Protein AF-A0A3C1YA16-F1 (afdb_monomer_lite)

Secondary structure (DSSP, 8-state):
--HHHHHHHHHHHT-SEEEEETTEEEEE--STTHHHHHHHHH-GGGTTT-EEEES---HHHHHHHHHTT--EE-

Foldseek 3Di:
DDLVVQQVCCVVVVAFKWKADPPDIDTHHDPDCVVLVCCVVPPLSSLAQIEMEGPDDDPVNVVSSVSSNHPYYD

Sequence (74 aa):
MEKSEAIVWLRRLGCSCVILGGNRLSIYRRRGVRDLLALLDDNPGRLNGAFVADKVVGKGAAAIMIAGGVCGVY

Structure (mmCIF, N/CA/C/O backbone):
data_AF-A0A3C1YA16-F1
#
_entry.id   AF-A0A3C1YA16-F1
#
loop_
_atom_site.group_PDB
_atom_site.id
_atom_site.type_symbol
_atom_site.label_atom_id
_atom_site.label_alt_id
_atom_site.label_comp_id
_atom_site.label_asym_id
_atom_site.label_entity_id
_atom_site.label_seq_id
_atom_site.pdbx_PDB_ins_code
_atom_site.Cartn_x
_atom_site.Cartn_y
_atom_site.Cartn_z
_atom_site.occupancy
_atom_site.B_iso_or_equiv
_atom_site.auth_seq_id
_atom_site.auth_comp_id
_atom_site.auth_asym_id
_atom_site.auth_atom_id
_atom_site.pdbx_PDB_model_num
ATOM 1 N N . MET A 1 1 ? -6.337 -2.949 14.768 1.00 78.00 1 MET A N 1
ATOM 2 C CA . MET A 1 1 ? -5.159 -2.060 14.648 1.00 78.00 1 MET A CA 1
ATOM 3 C C . MET A 1 1 ? -5.583 -0.722 14.068 1.00 78.00 1 MET A C 1
ATOM 5 O O . MET A 1 1 ? -6.494 -0.693 13.245 1.00 78.00 1 MET A O 1
ATOM 9 N N . GLU A 1 2 ? -4.966 0.371 14.511 1.00 90.56 2 GLU A N 1
ATOM 10 C CA . GLU A 1 2 ? -5.305 1.728 14.067 1.00 90.56 2 GLU A CA 1
ATOM 11 C C . GLU A 1 2 ? -4.417 2.198 12.907 1.00 90.56 2 GLU A C 1
ATOM 13 O O . GLU A 1 2 ? -3.260 1.800 12.785 1.00 90.56 2 GLU A O 1
ATOM 18 N N . LYS A 1 3 ? -4.934 3.110 12.071 1.00 93.44 3 LYS A N 1
ATOM 19 C CA . LYS A 1 3 ? -4.184 3.715 10.950 1.00 93.44 3 LYS A CA 1
ATOM 20 C C . LYS A 1 3 ? -2.904 4.429 11.411 1.00 93.44 3 LYS A C 1
ATOM 22 O O . LYS A 1 3 ? -1.898 4.412 10.704 1.00 93.44 3 LYS A O 1
ATOM 27 N N . SER A 1 4 ? -2.933 5.011 12.610 1.00 94.38 4 SER A N 1
ATOM 28 C CA . SER A 1 4 ? -1.799 5.661 13.280 1.00 94.38 4 SER A CA 1
ATOM 29 C C . SER A 1 4 ? -0.588 4.729 13.420 1.00 94.38 4 SER A C 1
ATOM 31 O O . SER A 1 4 ? 0.552 5.160 13.249 1.00 94.38 4 SER A O 1
ATOM 33 N N . GLU A 1 5 ? -0.821 3.436 13.644 1.00 94.00 5 GLU A N 1
ATOM 34 C CA . GLU A 1 5 ? 0.233 2.443 13.834 1.00 94.00 5 GLU A CA 1
ATOM 35 C C . GLU A 1 5 ? 1.072 2.246 12.562 1.00 94.00 5 GLU A C 1
ATOM 37 O O . GLU A 1 5 ? 2.302 2.202 12.625 1.00 94.00 5 GLU A O 1
ATOM 42 N N . ALA A 1 6 ? 0.433 2.218 11.387 1.00 96.00 6 ALA A N 1
ATOM 43 C CA . ALA A 1 6 ? 1.135 2.107 10.106 1.00 96.00 6 ALA A CA 1
ATOM 44 C C . ALA A 1 6 ? 2.095 3.286 9.871 1.00 96.00 6 ALA A C 1
ATOM 46 O O . ALA A 1 6 ? 3.214 3.092 9.394 1.00 96.00 6 ALA A O 1
ATOM 47 N N . ILE A 1 7 ? 1.694 4.495 10.277 1.00 96.38 7 ILE A N 1
ATOM 48 C CA . ILE A 1 7 ? 2.508 5.713 10.174 1.00 96.38 7 ILE A CA 1
ATOM 49 C C . ILE A 1 7 ? 3.716 5.640 11.115 1.00 96.38 7 ILE A C 1
ATOM 51 O O . ILE A 1 7 ? 4.837 5.979 10.724 1.00 96.38 7 ILE A O 1
ATOM 55 N N . VAL A 1 8 ? 3.505 5.172 12.350 1.00 96.75 8 VAL A N 1
ATOM 56 C CA . VAL A 1 8 ? 4.587 4.971 13.324 1.00 96.75 8 VAL A CA 1
ATOM 57 C C . VAL A 1 8 ? 5.610 3.977 12.780 1.00 96.75 8 VAL A C 1
ATOM 59 O O . VAL A 1 8 ? 6.807 4.265 12.805 1.00 96.75 8 VAL A O 1
ATOM 62 N N . TRP A 1 9 ? 5.164 2.844 12.233 1.00 96.62 9 TRP A N 1
ATOM 63 C CA . TRP A 1 9 ? 6.060 1.843 11.651 1.00 96.62 9 TRP A CA 1
ATOM 64 C C . TRP A 1 9 ? 6.815 2.362 10.427 1.00 96.62 9 TRP A C 1
ATOM 66 O O . TRP A 1 9 ? 8.018 2.109 10.324 1.00 96.62 9 TRP A O 1
ATOM 76 N N . LEU A 1 10 ? 6.159 3.130 9.550 1.00 96.31 10 LEU A N 1
ATOM 77 C CA . LEU A 1 10 ? 6.800 3.760 8.392 1.00 96.31 10 LEU A CA 1
ATOM 78 C C . LEU A 1 10 ? 7.983 4.637 8.831 1.00 96.31 10 LEU A C 1
ATOM 80 O O . LEU A 1 10 ? 9.098 4.496 8.325 1.00 96.31 10 LEU A O 1
ATOM 84 N N . ARG A 1 11 ? 7.752 5.505 9.824 1.00 94.75 11 ARG A N 1
ATOM 85 C CA . ARG A 1 11 ? 8.762 6.437 10.348 1.00 94.75 11 ARG A CA 1
ATOM 86 C C . ARG A 1 11 ? 9.862 5.722 11.127 1.00 94.75 11 ARG A C 1
ATOM 88 O O . ARG A 1 11 ? 11.036 5.989 10.894 1.00 94.75 11 ARG A O 1
ATOM 95 N N . ARG A 1 12 ? 9.495 4.795 12.017 1.00 96.50 12 ARG A N 1
ATOM 96 C CA . ARG A 1 12 ? 10.437 4.067 12.882 1.00 96.50 12 ARG A CA 1
ATOM 97 C C . ARG A 1 12 ? 11.396 3.187 12.087 1.00 96.50 12 ARG A C 1
ATOM 99 O O . ARG A 1 12 ? 12.558 3.071 12.456 1.00 96.50 12 ARG A O 1
ATOM 106 N N . LEU A 1 13 ? 10.911 2.545 11.025 1.00 93.81 13 LEU A N 1
ATOM 107 C CA . LEU A 1 13 ? 11.711 1.612 10.228 1.00 93.81 13 LEU A CA 1
ATOM 108 C C . LEU A 1 13 ? 12.402 2.256 9.026 1.00 93.81 13 LEU A C 1
ATOM 110 O O . LEU A 1 13 ? 13.185 1.571 8.364 1.00 93.81 13 LEU A O 1
ATOM 114 N N . GLY A 1 14 ? 12.081 3.515 8.703 1.00 91.31 14 GLY A N 1
ATOM 115 C CA . GLY A 1 14 ? 12.596 4.197 7.515 1.00 91.31 14 GLY A CA 1
ATOM 116 C C . GL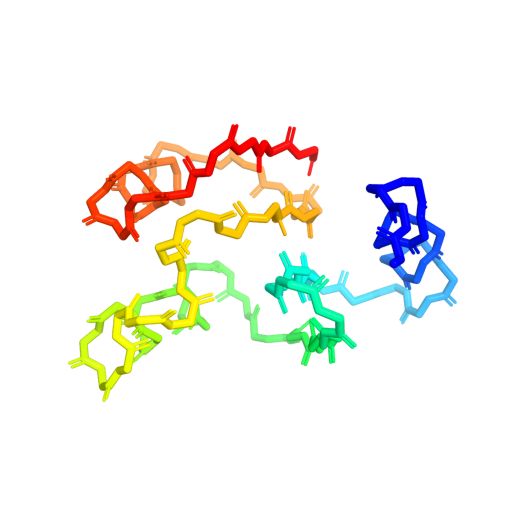Y A 1 14 ? 12.306 3.442 6.212 1.00 91.31 14 GLY A C 1
ATOM 117 O O . GLY A 1 14 ? 13.107 3.494 5.277 1.00 91.31 14 GLY A O 1
ATOM 118 N N . CYS A 1 15 ? 11.209 2.681 6.165 1.00 91.44 15 CYS A N 1
ATOM 119 C CA . CYS A 1 15 ? 10.815 1.893 5.000 1.00 91.44 15 CYS A CA 1
ATOM 120 C C . CYS A 1 15 ? 10.084 2.757 3.956 1.00 91.44 15 CYS A C 1
ATOM 122 O O . CYS A 1 15 ? 9.867 3.952 4.169 1.00 91.44 15 CYS A O 1
ATOM 124 N N . SER A 1 16 ? 9.776 2.186 2.786 1.00 92.94 16 SER A N 1
ATOM 125 C CA . SER A 1 16 ? 9.105 2.939 1.718 1.00 92.94 16 SER A CA 1
ATOM 126 C C . SER A 1 16 ? 7.591 2.927 1.870 1.00 92.94 16 SER A C 1
ATOM 128 O O . SER A 1 16 ? 6.969 3.957 1.649 1.00 92.94 16 SER A O 1
ATOM 130 N N . CYS A 1 17 ? 7.009 1.797 2.272 1.00 95.88 17 CYS A N 1
ATOM 131 C CA . CYS A 1 17 ? 5.564 1.636 2.356 1.00 95.88 17 CYS A CA 1
ATOM 132 C C . CYS A 1 17 ? 5.184 0.658 3.479 1.00 95.88 17 CYS A C 1
ATOM 134 O O . CYS A 1 17 ? 5.867 -0.341 3.726 1.00 95.88 17 CYS A O 1
ATOM 136 N N . VAL A 1 18 ? 4.079 0.944 4.161 1.00 97.44 18 VAL A N 1
ATOM 137 C CA . VAL A 1 18 ? 3.428 0.074 5.138 1.00 97.44 18 VAL A CA 1
ATOM 138 C C . VAL A 1 18 ? 1.958 -0.060 4.761 1.00 97.44 18 VAL A C 1
ATOM 140 O O . VAL A 1 18 ? 1.274 0.937 4.555 1.00 97.44 18 VAL A O 1
ATOM 143 N N . ILE A 1 19 ? 1.459 -1.292 4.697 1.00 97.25 19 ILE A N 1
ATOM 144 C CA . ILE A 1 19 ? 0.057 -1.585 4.380 1.00 97.25 19 ILE A CA 1
ATOM 145 C C . ILE A 1 19 ? -0.608 -2.213 5.595 1.00 97.25 19 ILE A C 1
ATOM 147 O O . ILE A 1 19 ? -0.112 -3.198 6.149 1.00 97.25 19 ILE A O 1
ATOM 151 N N . LEU A 1 20 ? -1.743 -1.640 5.975 1.00 97.06 20 LEU A N 1
ATOM 152 C CA . LEU A 1 20 ? -2.629 -2.103 7.025 1.00 97.06 20 LEU A CA 1
ATOM 153 C C . LEU A 1 20 ? -3.912 -2.653 6.393 1.00 97.06 20 LEU A C 1
ATOM 155 O O . LEU A 1 20 ? -4.779 -1.891 5.971 1.00 97.06 20 LEU A O 1
ATOM 159 N N . GLY A 1 21 ? -4.028 -3.979 6.338 1.00 94.38 21 GLY A N 1
ATOM 160 C CA . GLY A 1 21 ? -5.225 -4.680 5.870 1.00 94.38 21 GLY A CA 1
ATOM 161 C C . GLY A 1 21 ? -5.888 -5.424 7.025 1.00 94.38 21 GLY A C 1
ATOM 162 O O . GLY A 1 21 ? -5.328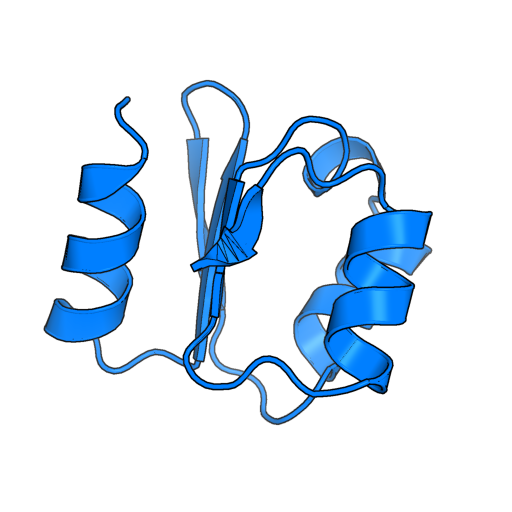 -6.397 7.534 1.00 94.38 21 GLY A O 1
ATOM 163 N N . GLY A 1 22 ? -7.059 -4.965 7.470 1.00 89.00 22 GLY A N 1
ATOM 164 C CA . GLY A 1 22 ? -7.732 -5.522 8.647 1.00 89.00 22 GLY A CA 1
ATOM 165 C C . GLY A 1 22 ? -6.842 -5.453 9.894 1.00 89.00 22 GLY A C 1
ATOM 166 O O . GLY A 1 22 ? -6.496 -4.369 10.358 1.00 89.00 22 GLY A O 1
ATOM 167 N N . ASN A 1 23 ? -6.440 -6.612 10.426 1.00 89.75 23 ASN A N 1
ATOM 168 C CA . ASN A 1 23 ? -5.538 -6.712 11.581 1.00 89.75 23 ASN A CA 1
ATOM 169 C C . ASN A 1 23 ? -4.107 -7.144 11.208 1.00 89.75 23 ASN A C 1
ATOM 171 O O . ASN A 1 23 ? -3.377 -7.667 12.045 1.00 89.75 23 ASN A O 1
ATOM 175 N N . ARG A 1 24 ? -3.711 -6.977 9.940 1.00 93.50 24 ARG A N 1
ATOM 176 C CA . ARG A 1 24 ? -2.384 -7.352 9.444 1.00 93.50 24 ARG A CA 1
ATOM 177 C C . ARG A 1 24 ? -1.622 -6.129 8.955 1.00 93.50 24 ARG A C 1
ATOM 179 O O . ARG A 1 24 ? -2.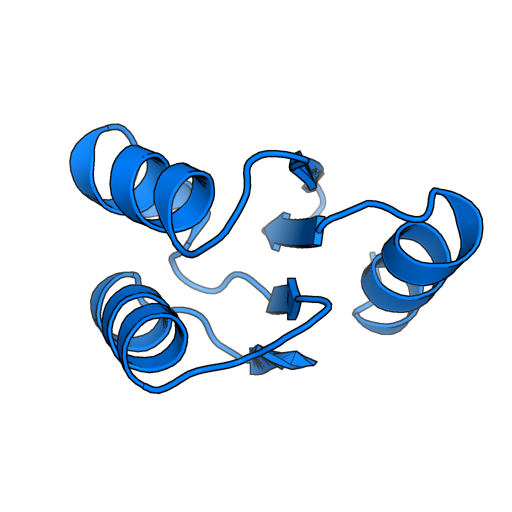076 -5.422 8.059 1.00 93.50 24 ARG A O 1
ATOM 186 N N . LEU A 1 25 ? -0.425 -5.943 9.506 1.00 95.12 25 LEU A N 1
ATOM 187 C CA . LEU A 1 25 ? 0.540 -4.943 9.063 1.00 95.12 25 LEU A CA 1
ATOM 188 C C . LEU A 1 25 ? 1.584 -5.611 8.169 1.00 95.12 25 LEU A C 1
ATOM 190 O O . LEU A 1 25 ? 1.981 -6.756 8.387 1.00 95.12 25 LEU A O 1
ATOM 194 N N . SER A 1 26 ? 2.005 -4.936 7.107 1.00 95.81 26 SER A N 1
ATOM 195 C CA . SER A 1 26 ? 3.006 -5.447 6.169 1.00 95.81 26 SER A CA 1
ATOM 196 C C . SER A 1 26 ? 3.927 -4.330 5.716 1.00 95.81 26 SER A C 1
ATOM 198 O O . SER A 1 26 ? 3.459 -3.244 5.394 1.00 95.81 26 SER A O 1
ATOM 200 N N . ILE A 1 27 ? 5.232 -4.600 5.710 1.00 96.88 27 ILE A N 1
ATOM 201 C CA . ILE A 1 27 ? 6.274 -3.603 5.451 1.00 96.88 27 ILE A CA 1
ATOM 202 C C . ILE A 1 27 ? 6.927 -3.884 4.102 1.00 96.88 27 ILE A C 1
ATOM 204 O O . ILE A 1 27 ? 7.301 -5.019 3.812 1.00 96.88 27 ILE A O 1
ATOM 208 N N . TYR A 1 28 ? 7.131 -2.823 3.332 1.00 96.50 28 TYR A N 1
ATOM 209 C CA . TYR A 1 28 ? 7.675 -2.838 1.983 1.00 96.50 28 TYR A CA 1
ATOM 210 C C . TYR A 1 28 ? 8.842 -1.855 1.868 1.00 96.50 28 TYR A C 1
ATOM 212 O O . TYR A 1 28 ? 8.929 -0.866 2.603 1.00 96.50 28 TYR A O 1
ATOM 220 N N . ARG A 1 29 ? 9.804 -2.179 1.000 1.00 95.75 29 ARG A N 1
ATOM 221 C CA . ARG A 1 29 ? 11.104 -1.482 0.928 1.00 95.75 29 ARG A CA 1
ATOM 222 C C . ARG A 1 29 ? 11.611 -1.248 -0.493 1.00 95.75 29 ARG A C 1
ATOM 224 O O . ARG A 1 29 ? 12.637 -0.585 -0.655 1.00 95.75 29 ARG A O 1
ATOM 231 N N . ARG A 1 30 ? 10.947 -1.769 -1.532 1.00 95.44 30 ARG A N 1
ATOM 232 C CA . ARG A 1 30 ? 11.355 -1.497 -2.915 1.00 95.44 30 ARG A CA 1
ATOM 233 C C . ARG A 1 30 ? 11.034 -0.047 -3.269 1.00 95.44 30 ARG A C 1
ATOM 235 O O . ARG A 1 30 ? 10.172 0.600 -2.674 1.00 95.44 30 ARG A O 1
ATOM 242 N N . ARG A 1 31 ? 11.796 0.479 -4.229 1.00 89.50 31 ARG A N 1
ATOM 243 C CA . ARG A 1 31 ? 11.662 1.856 -4.713 1.00 89.50 31 ARG A CA 1
ATOM 244 C C . ARG A 1 31 ? 10.501 1.994 -5.694 1.00 89.50 31 ARG A C 1
ATOM 246 O O . ARG A 1 31 ? 10.220 1.077 -6.471 1.00 89.50 31 ARG A O 1
ATOM 253 N N . GLY A 1 32 ? 9.925 3.196 -5.713 1.00 91.31 32 GLY A N 1
ATOM 254 C CA . GLY A 1 32 ? 8.813 3.545 -6.589 1.00 91.31 32 GLY A CA 1
ATOM 255 C C . GLY A 1 32 ? 7.607 2.652 -6.329 1.00 91.31 32 GLY A C 1
ATOM 256 O O . GLY A 1 32 ? 7.372 2.222 -5.207 1.00 91.31 32 GLY A O 1
ATOM 257 N N . VAL A 1 33 ? 6.876 2.326 -7.389 1.00 95.50 33 VAL A N 1
ATOM 258 C CA . VAL A 1 33 ? 5.615 1.581 -7.285 1.00 95.50 33 VAL A CA 1
ATOM 259 C C . VAL A 1 33 ? 5.776 0.059 -7.316 1.00 95.50 33 VAL A C 1
ATOM 261 O O . VAL A 1 33 ? 4.780 -0.645 -7.370 1.00 95.50 33 VAL A O 1
ATOM 264 N N . ARG A 1 34 ? 7.005 -0.479 -7.304 1.00 96.44 34 ARG A N 1
ATOM 265 C CA . ARG A 1 34 ? 7.252 -1.915 -7.555 1.00 96.44 34 ARG A CA 1
ATOM 266 C C . ARG A 1 34 ? 6.537 -2.843 -6.572 1.00 96.44 34 ARG A C 1
ATOM 268 O O . ARG A 1 34 ? 6.055 -3.890 -6.984 1.00 96.44 34 ARG A O 1
ATOM 275 N N . ASP A 1 35 ? 6.503 -2.476 -5.291 1.00 96.50 35 ASP A N 1
ATOM 276 C CA . ASP A 1 35 ? 5.792 -3.259 -4.275 1.00 96.50 35 ASP A CA 1
ATOM 277 C C . ASP A 1 35 ? 4.275 -3.193 -4.460 1.00 96.50 35 ASP A C 1
ATOM 279 O O . ASP A 1 35 ? 3.624 -4.233 -4.451 1.00 96.50 35 ASP A O 1
ATOM 283 N N . LEU A 1 36 ? 3.729 -1.999 -4.701 1.00 96.56 36 LEU A N 1
ATOM 284 C CA . LEU A 1 36 ? 2.297 -1.811 -4.941 1.00 96.56 36 LEU A CA 1
ATOM 285 C C . LEU A 1 36 ? 1.829 -2.505 -6.226 1.00 96.56 36 LEU A C 1
ATOM 287 O O . LEU A 1 36 ? 0.784 -3.140 -6.216 1.00 96.56 36 LEU A O 1
ATOM 291 N N . LEU A 1 37 ? 2.606 -2.414 -7.308 1.00 97.50 37 LEU A N 1
ATOM 292 C CA . LEU A 1 37 ? 2.280 -3.031 -8.593 1.00 97.50 37 LEU A CA 1
ATOM 293 C C . LEU A 1 37 ? 2.281 -4.558 -8.487 1.00 97.50 37 LEU A C 1
ATOM 295 O O . LEU A 1 37 ? 1.298 -5.185 -8.850 1.00 97.50 37 LEU A O 1
ATOM 299 N N . ALA A 1 38 ? 3.325 -5.144 -7.892 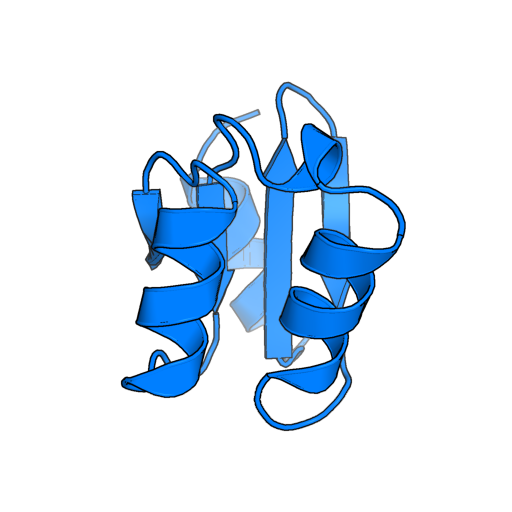1.00 97.19 38 ALA A N 1
ATOM 300 C CA . ALA A 1 38 ? 3.366 -6.590 -7.671 1.00 97.19 38 ALA A CA 1
ATOM 301 C C . ALA A 1 38 ? 2.202 -7.071 -6.789 1.00 97.19 38 ALA A C 1
ATOM 303 O O . ALA A 1 38 ? 1.637 -8.127 -7.029 1.00 97.19 38 ALA A O 1
ATOM 304 N N . LEU A 1 39 ? 1.807 -6.293 -5.774 1.00 96.50 39 LEU A N 1
ATOM 305 C CA . LEU A 1 39 ? 0.626 -6.626 -4.977 1.00 96.50 39 LEU A CA 1
ATOM 306 C C . LEU A 1 39 ? -0.662 -6.555 -5.786 1.00 96.50 39 LEU A C 1
ATOM 308 O O . LEU A 1 39 ? -1.519 -7.406 -5.591 1.00 96.50 39 LEU A O 1
ATOM 312 N N . LEU A 1 40 ? -0.816 -5.551 -6.647 1.00 97.56 40 LEU A N 1
ATOM 313 C CA . LEU A 1 40 ? -1.998 -5.424 -7.490 1.00 97.56 40 LEU A CA 1
ATOM 314 C C . LEU A 1 40 ? -2.116 -6.605 -8.461 1.00 97.56 40 LEU A C 1
ATOM 316 O O . LEU A 1 40 ? -3.207 -7.148 -8.606 1.00 97.56 40 LEU A O 1
ATOM 320 N N . ASP A 1 41 ? -1.001 -7.012 -9.067 1.00 97.69 41 ASP A N 1
ATOM 321 C CA . ASP A 1 41 ? -0.967 -8.091 -10.056 1.00 97.69 41 ASP A CA 1
ATOM 322 C C . ASP A 1 41 ? -1.127 -9.473 -9.398 1.00 97.69 41 ASP A C 1
ATOM 324 O O . ASP A 1 41 ? -1.956 -10.277 -9.824 1.00 97.69 41 ASP A O 1
ATOM 328 N N . ASP A 1 42 ? -0.375 -9.743 -8.326 1.00 97.00 42 ASP A N 1
ATOM 329 C CA . ASP A 1 42 ? -0.282 -11.088 -7.746 1.00 97.00 42 ASP A CA 1
ATOM 330 C C . ASP A 1 42 ? -1.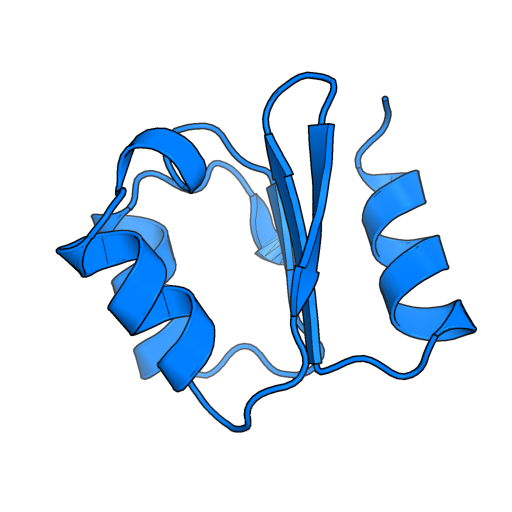310 -11.337 -6.630 1.00 97.00 42 ASP A C 1
ATOM 332 O O . ASP A 1 42 ? -1.695 -12.478 -6.366 1.00 97.00 42 ASP A O 1
ATOM 336 N N . ASN A 1 43 ? -1.717 -10.296 -5.891 1.00 94.75 43 ASN A N 1
ATOM 337 C CA . ASN A 1 43 ? -2.596 -10.443 -4.727 1.00 94.75 43 ASN A CA 1
ATOM 338 C C . ASN A 1 43 ? -3.397 -9.162 -4.398 1.00 94.75 43 ASN A C 1
ATOM 340 O O . ASN A 1 43 ? -3.216 -8.571 -3.320 1.00 94.75 43 ASN A O 1
ATOM 344 N N . PRO A 1 44 ? -4.313 -8.733 -5.288 1.00 94.62 44 PRO A N 1
ATOM 345 C CA . PRO A 1 44 ? -5.023 -7.456 -5.165 1.00 94.62 44 PRO A CA 1
ATOM 346 C C . PRO A 1 44 ? -5.874 -7.358 -3.892 1.00 94.62 44 PRO A C 1
ATOM 348 O O . PRO A 1 44 ? -6.080 -6.270 -3.354 1.00 94.62 44 PRO A O 1
ATOM 351 N N . GLY A 1 45 ? -6.304 -8.496 -3.333 1.00 95.25 45 GLY A N 1
ATOM 352 C CA . GLY A 1 45 ? -7.039 -8.552 -2.067 1.00 95.25 45 GLY A CA 1
ATOM 353 C C . GLY A 1 45 ? -6.268 -7.986 -0.869 1.00 95.25 45 GLY A C 1
ATOM 354 O O . GLY A 1 45 ? -6.879 -7.632 0.134 1.00 95.25 45 GLY A O 1
ATOM 355 N N . ARG A 1 46 ? -4.937 -7.845 -0.960 1.00 95.06 46 ARG A N 1
ATOM 356 C CA . ARG A 1 46 ? -4.130 -7.177 0.076 1.00 95.06 46 ARG A CA 1
ATOM 357 C C . ARG A 1 46 ? -4.240 -5.654 0.054 1.00 95.06 46 ARG A C 1
ATOM 359 O O . ARG A 1 46 ? -3.869 -5.029 1.046 1.00 95.06 46 ARG A O 1
ATOM 366 N N . LEU A 1 47 ? -4.694 -5.077 -1.057 1.00 96.81 47 LEU A N 1
ATOM 367 C CA . LEU A 1 47 ? -4.904 -3.639 -1.224 1.00 96.81 47 LEU A CA 1
ATOM 368 C C . LEU A 1 47 ? -6.360 -3.248 -0.956 1.00 96.81 47 LEU A C 1
ATOM 370 O O . LEU A 1 47 ? -6.607 -2.169 -0.417 1.00 96.81 47 LEU A O 1
ATOM 374 N N . ASN A 1 48 ? -7.307 -4.134 -1.271 1.00 97.25 48 ASN A N 1
ATOM 375 C CA . ASN A 1 48 ? -8.730 -3.837 -1.156 1.00 97.25 48 ASN A CA 1
ATOM 376 C C . ASN A 1 48 ? -9.137 -3.544 0.295 1.00 97.25 48 ASN A C 1
ATOM 378 O O . ASN A 1 48 ? -8.938 -4.360 1.196 1.00 97.25 48 ASN A O 1
ATOM 382 N N . GLY A 1 49 ? -9.691 -2.355 0.526 1.00 96.62 49 GLY A N 1
ATOM 383 C CA . GLY A 1 49 ? -10.069 -1.864 1.847 1.00 96.62 49 GLY A CA 1
ATOM 384 C C . GLY A 1 49 ? -8.886 -1.567 2.773 1.00 96.62 49 GLY A C 1
ATOM 385 O O . GLY A 1 49 ? -9.103 -1.201 3.929 1.00 96.62 49 GLY A O 1
ATOM 386 N N . ALA A 1 50 ? -7.642 -1.701 2.308 1.00 97.56 50 ALA A N 1
ATOM 387 C CA . ALA A 1 50 ? -6.466 -1.452 3.127 1.00 97.56 50 ALA A CA 1
ATOM 388 C C . ALA A 1 50 ? -6.214 0.049 3.317 1.00 97.56 50 ALA A C 1
ATOM 390 O O . ALA A 1 50 ? -6.621 0.883 2.506 1.00 97.56 50 ALA A O 1
ATOM 391 N N . PHE A 1 51 ? -5.498 0.384 4.385 1.00 97.94 51 PHE A N 1
ATOM 392 C CA . PHE A 1 51 ? -4.874 1.688 4.571 1.00 97.94 51 PHE A CA 1
ATOM 393 C C . PHE A 1 51 ? -3.384 1.588 4.239 1.00 97.94 51 PHE A C 1
ATOM 395 O O . PHE A 1 51 ? -2.710 0.670 4.711 1.00 97.94 51 PHE A O 1
ATOM 402 N N . VAL A 1 52 ? -2.860 2.522 3.448 1.00 97.75 52 VAL A N 1
ATOM 403 C CA . VAL A 1 52 ? -1.455 2.517 3.019 1.00 97.75 52 VAL A CA 1
ATOM 404 C C . VAL A 1 52 ? -0.742 3.756 3.545 1.00 97.75 52 VAL A C 1
ATOM 406 O O . VAL A 1 52 ? -1.139 4.869 3.240 1.00 97.75 52 VAL A O 1
ATOM 409 N N . ALA A 1 53 ? 0.331 3.575 4.308 1.00 97.50 53 ALA A N 1
ATOM 410 C CA . ALA A 1 53 ? 1.263 4.647 4.632 1.00 97.50 53 ALA A CA 1
ATOM 411 C C . ALA A 1 53 ? 2.467 4.532 3.687 1.00 97.50 53 ALA A C 1
ATOM 413 O O . ALA A 1 53 ? 3.217 3.559 3.766 1.00 97.50 53 ALA A O 1
ATOM 414 N N . ASP A 1 54 ? 2.647 5.484 2.780 1.00 96.62 54 ASP A N 1
ATOM 415 C CA . ASP A 1 54 ? 3.717 5.498 1.786 1.00 96.62 54 ASP A CA 1
ATOM 416 C C . ASP A 1 54 ? 4.570 6.752 1.967 1.00 96.62 54 ASP A C 1
ATOM 418 O O . ASP A 1 54 ? 4.077 7.865 2.116 1.00 96.62 54 ASP A O 1
ATOM 422 N N . LYS A 1 55 ? 5.891 6.587 1.951 1.00 95.44 55 LYS A N 1
ATOM 423 C CA . LYS A 1 55 ? 6.819 7.704 2.114 1.00 95.44 55 LYS A CA 1
ATOM 424 C C . LYS A 1 55 ? 6.619 8.774 1.031 1.00 95.44 55 LYS A C 1
ATOM 426 O O . LYS A 1 55 ? 6.883 9.946 1.303 1.00 95.44 55 LYS A O 1
ATOM 431 N N . VAL A 1 56 ? 6.237 8.386 -0.192 1.00 94.50 56 VAL A N 1
ATOM 432 C CA . VAL A 1 56 ? 6.010 9.314 -1.312 1.00 94.50 56 VAL A CA 1
ATOM 433 C C . VAL A 1 56 ? 4.857 8.831 -2.190 1.00 94.50 56 VAL A C 1
ATOM 435 O O . VAL A 1 56 ? 5.004 7.890 -2.969 1.00 94.50 56 VAL A O 1
ATOM 438 N N . VAL A 1 57 ? 3.744 9.565 -2.182 1.00 95.81 57 VAL A N 1
ATOM 439 C CA . VAL A 1 57 ? 2.594 9.282 -3.052 1.00 95.81 57 VAL A CA 1
ATOM 440 C C . VAL A 1 57 ? 2.691 10.086 -4.352 1.00 95.81 57 VAL A C 1
ATOM 442 O O . VAL A 1 57 ? 2.353 11.266 -4.414 1.00 95.81 57 VAL A O 1
ATOM 445 N N . GLY A 1 58 ? 3.167 9.441 -5.418 1.00 95.88 58 GLY A N 1
ATOM 446 C CA . GLY A 1 58 ? 3.133 9.983 -6.784 1.00 95.88 58 GLY A CA 1
ATOM 447 C C . GLY A 1 58 ? 1.906 9.519 -7.581 1.00 95.88 58 GLY A C 1
ATOM 448 O O . GLY A 1 58 ? 1.204 8.598 -7.172 1.00 95.88 58 GLY A O 1
ATOM 449 N N . LYS A 1 59 ? 1.690 10.084 -8.780 1.00 97.62 59 LYS A N 1
ATOM 450 C CA . LYS A 1 59 ? 0.548 9.731 -9.659 1.00 97.62 59 LYS A CA 1
ATOM 451 C C . LYS A 1 59 ? 0.430 8.229 -9.942 1.00 97.62 59 LYS A C 1
ATOM 453 O O . LYS A 1 59 ? -0.665 7.686 -9.887 1.00 97.62 59 LYS A O 1
ATOM 458 N N . GLY A 1 60 ? 1.552 7.552 -10.197 1.00 96.44 60 GLY A N 1
ATOM 459 C CA . GLY A 1 60 ? 1.555 6.103 -10.426 1.00 96.44 60 GLY A CA 1
ATOM 460 C C . GLY A 1 60 ? 1.150 5.299 -9.187 1.00 96.44 60 GLY A C 1
ATOM 461 O O . GLY A 1 60 ? 0.386 4.349 -9.302 1.00 96.44 60 GLY A O 1
ATOM 462 N N . ALA A 1 61 ? 1.612 5.707 -8.001 1.00 97.19 61 ALA A N 1
ATOM 463 C CA . ALA A 1 61 ? 1.241 5.053 -6.748 1.00 97.19 61 ALA A CA 1
ATOM 464 C C . ALA A 1 61 ? -0.254 5.243 -6.464 1.00 97.19 61 ALA A C 1
ATOM 466 O O . ALA A 1 61 ? -0.954 4.270 -6.206 1.00 97.19 61 ALA A O 1
ATOM 467 N N . ALA A 1 62 ? -0.755 6.474 -6.611 1.00 97.75 62 ALA A N 1
ATOM 468 C CA . ALA A 1 62 ? -2.170 6.787 -6.440 1.00 97.75 62 ALA A CA 1
ATOM 469 C C . ALA A 1 62 ? -3.063 5.980 -7.398 1.00 97.75 62 ALA A C 1
ATOM 471 O O . ALA A 1 62 ? -4.069 5.424 -6.968 1.00 97.75 62 ALA A O 1
ATOM 472 N N . ALA A 1 63 ? -2.674 5.853 -8.673 1.00 98.25 63 ALA A N 1
ATOM 473 C CA . ALA A 1 63 ? -3.418 5.059 -9.650 1.00 98.25 63 ALA A CA 1
ATOM 474 C C . ALA A 1 63 ? -3.524 3.580 -9.240 1.00 98.25 63 ALA A C 1
ATOM 476 O O . ALA A 1 63 ? -4.610 3.009 -9.283 1.00 98.25 63 ALA A O 1
ATOM 477 N N . ILE A 1 64 ? -2.419 2.981 -8.783 1.00 98.19 64 ILE A N 1
ATOM 478 C CA . ILE A 1 64 ? -2.400 1.590 -8.307 1.00 98.19 64 ILE A CA 1
ATOM 479 C C . ILE A 1 64 ? -3.237 1.428 -7.034 1.00 98.19 64 ILE A C 1
ATOM 481 O O . ILE A 1 64 ? -3.980 0.460 -6.914 1.00 98.19 64 ILE A O 1
ATOM 485 N N . MET A 1 65 ? -3.158 2.376 -6.096 1.00 97.69 65 MET A N 1
ATOM 486 C CA . MET A 1 65 ? -3.957 2.349 -4.866 1.00 97.69 65 MET A CA 1
ATOM 487 C C . MET A 1 65 ? -5.461 2.408 -5.164 1.00 97.69 65 MET A C 1
ATOM 489 O O . MET A 1 65 ? -6.224 1.636 -4.586 1.00 97.69 65 MET A O 1
ATOM 493 N N . ILE A 1 66 ? -5.881 3.267 -6.099 1.00 98.12 66 ILE A N 1
ATOM 494 C CA . ILE A 1 66 ? -7.278 3.347 -6.548 1.00 98.12 66 ILE A CA 1
ATOM 495 C C . ILE A 1 66 ? -7.697 2.036 -7.221 1.00 98.12 66 ILE A C 1
ATOM 497 O O . ILE A 1 66 ? -8.723 1.469 -6.854 1.00 98.12 66 ILE A O 1
ATOM 501 N N . ALA A 1 67 ? -6.890 1.522 -8.156 1.00 98.12 67 ALA A N 1
ATOM 502 C CA . ALA A 1 67 ? -7.172 0.263 -8.847 1.00 98.12 67 ALA A CA 1
ATOM 503 C C . ALA A 1 67 ? -7.260 -0.934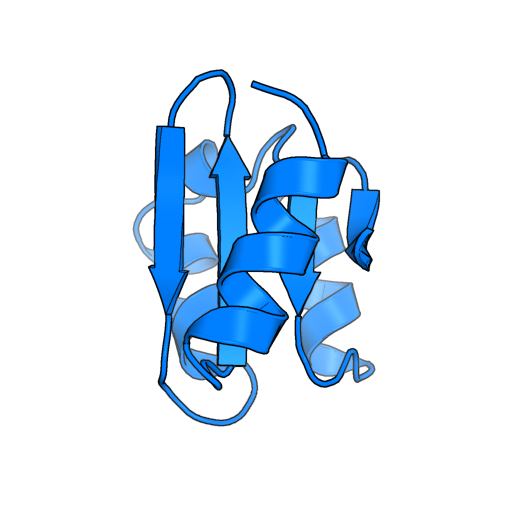 -7.883 1.00 98.12 67 ALA A C 1
ATOM 505 O O . ALA A 1 67 ? -8.075 -1.830 -8.080 1.00 98.12 67 ALA A O 1
ATOM 506 N N . GLY A 1 68 ? -6.452 -0.930 -6.821 1.00 97.50 68 GLY A N 1
ATOM 507 C CA . GLY A 1 68 ? -6.446 -1.954 -5.781 1.00 97.50 68 GLY A CA 1
ATOM 508 C C . GLY A 1 68 ? -7.524 -1.792 -4.707 1.00 97.50 68 GLY A C 1
ATOM 509 O O . GLY A 1 68 ? -7.598 -2.639 -3.825 1.00 97.50 68 GLY A O 1
ATOM 510 N N . GLY A 1 69 ? -8.342 -0.734 -4.738 1.00 97.94 69 GLY A N 1
ATOM 511 C CA . GLY A 1 69 ? -9.410 -0.508 -3.756 1.00 97.94 69 GLY A CA 1
ATOM 512 C C . GLY A 1 69 ? -8.932 -0.035 -2.377 1.00 97.94 69 GLY A C 1
ATOM 513 O O . GLY A 1 69 ? -9.597 -0.297 -1.376 1.00 97.94 69 GLY A O 1
ATOM 514 N N . VAL A 1 70 ? -7.784 0.644 -2.294 1.00 98.06 70 VAL A N 1
ATOM 515 C CA . VAL A 1 70 ? -7.260 1.216 -1.039 1.00 98.06 70 VAL A CA 1
ATOM 516 C C . VAL A 1 70 ? -8.232 2.266 -0.487 1.00 98.06 70 VAL A C 1
ATOM 518 O O . VAL A 1 70 ? -8.666 3.162 -1.208 1.00 98.06 70 VAL A O 1
ATOM 521 N N . CYS A 1 71 ? -8.558 2.191 0.808 1.00 96.81 71 CYS A N 1
ATOM 522 C CA . CYS A 1 71 ? -9.563 3.061 1.439 1.00 96.81 71 CYS A CA 1
ATOM 523 C C . CYS A 1 71 ? -8.984 4.338 2.070 1.00 96.81 71 CYS A C 1
ATOM 525 O O . CYS A 1 71 ? -9.725 5.210 2.527 1.00 96.81 71 CYS A O 1
ATOM 527 N N . GLY A 1 72 ? -7.660 4.452 2.146 1.00 96.94 72 GLY A N 1
ATOM 528 C CA . GLY A 1 72 ? -6.997 5.645 2.649 1.00 96.94 72 GLY A CA 1
ATOM 529 C C . GLY A 1 72 ? -5.486 5.556 2.531 1.00 96.94 72 GLY A C 1
ATOM 530 O O . GLY A 1 72 ? -4.913 4.467 2.589 1.00 96.94 72 GLY A O 1
ATOM 531 N N . VAL A 1 73 ? -4.859 6.720 2.392 1.00 97.00 73 VAL A N 1
ATOM 532 C CA . VAL A 1 73 ? -3.414 6.856 2.231 1.00 97.00 73 VAL A CA 1
ATOM 533 C C . VAL A 1 73 ? -2.854 7.910 3.186 1.00 97.00 73 VAL A C 1
ATOM 535 O O . VAL A 1 73 ? -3.560 8.861 3.533 1.00 97.00 73 VAL A O 1
ATOM 538 N N . TYR A 1 74 ? -1.606 7.722 3.607 1.00 95.88 74 TYR A N 1
ATOM 539 C CA . TYR A 1 74 ? -0.782 8.699 4.315 1.00 95.88 74 TYR A CA 1
ATOM 540 C C . TYR A 1 74 ? 0.591 8.812 3.669 1.00 95.88 74 TYR A C 1
ATOM 542 O O . TYR A 1 74 ? 1.165 7.736 3.392 1.00 95.88 74 TYR A O 1
#

Radius of gyration: 10.75 Å; chains: 1; bounding box: 23×21×25 Å

pLDDT: mean 95.55, std 2.98, range [78.0, 98.25]